Protein AF-A0A3D3XK63-F1 (afdb_monomer_lite)

Foldseek 3Di:
DDPDDDDPPDDPVNVVVVVVCCCVVCVVVVVVVVVVVVVVVVVVVVVVVVVVVVLLVVLLVVVLVVCVPPLAADDLVVSCVVSVHDSVSSVVSVVVCVVVVSDPCSNPPDDDDPPDD

Secondary structure (DSSP, 8-state):
--S---PSSPPHHHHHHHHHHHHHHHHHHHHHHHHHHHHHHHHHHHHHHHHHHHHHHHHHHHHHHHHTT--SPP-HHHHHHHTT--HHHHHHHHHHHHHHTSS-TTTS---------

Radius of gyration: 28.14 Å; chains: 1; bounding box: 54×23×78 Å

pLDDT: mean 79.97, std 12.65, range [36.78, 94.56]

Sequence (117 aa):
RAHYCLPKPVDIHVLKNTIQTAVSECGEKEVIKQFESLERSKRSDIETLLSRSTDRLSRQHQIRLRLEDSKQRPNISALAREYRVARRTIIRDLQEMIRRGELDPSVYPKWDTEIDG

Structure (mmCIF, N/CA/C/O backbone):
data_AF-A0A3D3XK63-F1
#
_entry.id   AF-A0A3D3XK63-F1
#
loop_
_atom_site.group_PDB
_atom_site.id
_atom_site.type_symbol
_atom_site.label_atom_id
_atom_site.label_alt_id
_atom_site.label_comp_id
_atom_site.label_asym_id
_atom_site.label_entity_id
_atom_site.label_seq_id
_atom_site.pdbx_PDB_ins_code
_atom_site.Cartn_x
_atom_site.Cartn_y
_atom_site.Cartn_z
_atom_site.occupancy
_atom_site.B_iso_or_equiv
_atom_site.auth_seq_id
_atom_site.auth_comp_id
_atom_site.auth_asym_id
_atom_site.auth_atom_id
_atom_site.pdbx_PDB_model_num
ATOM 1 N N . ARG A 1 1 ? 11.377 9.829 -30.810 1.00 54.53 1 ARG A N 1
ATOM 2 C CA . ARG A 1 1 ? 11.732 10.533 -32.068 1.00 54.53 1 ARG A CA 1
ATOM 3 C C . ARG A 1 1 ? 12.340 9.481 -32.991 1.00 54.53 1 ARG A C 1
ATOM 5 O O . ARG A 1 1 ? 13.080 8.661 -32.467 1.00 54.53 1 ARG A O 1
ATOM 12 N N . ALA A 1 2 ? 11.973 9.413 -34.273 1.00 60.22 2 ALA A N 1
ATOM 13 C CA . ALA A 1 2 ? 12.519 8.382 -35.164 1.00 60.22 2 ALA A CA 1
ATOM 14 C C . ALA A 1 2 ? 14.038 8.570 -35.324 1.00 60.22 2 ALA A C 1
ATOM 16 O O . ALA A 1 2 ? 14.486 9.700 -35.511 1.00 60.22 2 ALA A O 1
ATOM 17 N N . HIS A 1 3 ? 14.802 7.482 -35.194 1.00 66.19 3 HIS A N 1
ATOM 18 C CA . HIS A 1 3 ? 16.267 7.507 -35.275 1.00 66.19 3 HIS A CA 1
ATOM 19 C C . HIS A 1 3 ? 16.773 7.532 -36.728 1.00 66.19 3 HIS A C 1
ATOM 21 O O . HIS A 1 3 ? 17.804 8.139 -36.991 1.00 66.19 3 HIS A O 1
ATOM 27 N N . TYR A 1 4 ? 16.013 6.966 -37.673 1.00 72.00 4 TYR A N 1
ATOM 28 C CA . TYR A 1 4 ? 16.306 6.998 -39.110 1.00 72.00 4 TYR A CA 1
ATOM 29 C C . TYR A 1 4 ? 15.022 7.277 -39.907 1.00 72.00 4 TYR A C 1
ATOM 31 O O . TYR A 1 4 ? 13.962 6.737 -39.584 1.00 72.00 4 TYR A O 1
ATOM 39 N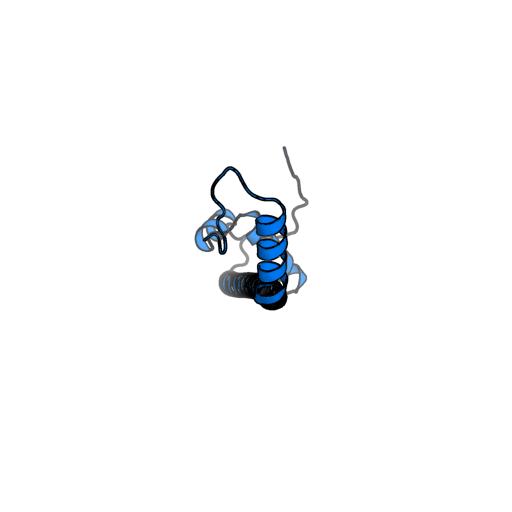 N . CYS A 1 5 ? 15.121 8.104 -40.952 1.00 79.19 5 CYS A N 1
ATOM 40 C CA . CYS A 1 5 ? 14.028 8.440 -41.870 1.00 79.19 5 CYS A CA 1
ATOM 41 C C . CYS A 1 5 ? 14.520 8.304 -43.318 1.00 79.19 5 CYS A C 1
ATOM 43 O O . CYS A 1 5 ? 15.565 8.859 -43.651 1.00 79.19 5 CYS A O 1
ATOM 45 N N . LEU A 1 6 ? 13.764 7.613 -44.179 1.00 81.12 6 LEU A N 1
ATOM 46 C CA . LEU A 1 6 ? 14.090 7.449 -45.601 1.00 81.12 6 LEU A CA 1
ATOM 47 C C . LEU A 1 6 ? 12.991 8.076 -46.482 1.00 81.12 6 LEU A C 1
ATOM 49 O O . LEU A 1 6 ? 11.816 7.737 -46.302 1.00 81.12 6 LEU A O 1
ATOM 53 N N . PRO A 1 7 ? 13.333 8.987 -47.414 1.00 76.50 7 PRO A N 1
ATOM 54 C CA . PRO A 1 7 ? 12.367 9.578 -48.336 1.00 76.50 7 PRO A CA 1
ATOM 55 C C . PRO A 1 7 ? 11.956 8.581 -49.430 1.00 76.50 7 PRO A C 1
ATOM 57 O O . PRO A 1 7 ? 12.742 7.730 -49.839 1.00 76.50 7 PRO A O 1
ATOM 60 N N . LYS A 1 8 ? 10.714 8.689 -49.919 1.00 65.69 8 LYS A N 1
ATOM 61 C CA . LYS A 1 8 ? 10.214 7.873 -51.039 1.00 65.69 8 LYS A CA 1
ATOM 62 C C . LYS A 1 8 ? 10.612 8.481 -52.399 1.00 65.69 8 LYS A C 1
ATOM 64 O O . LYS A 1 8 ? 10.624 9.708 -52.495 1.00 65.69 8 LYS A O 1
ATOM 69 N N . PRO A 1 9 ? 10.809 7.664 -53.456 1.00 79.12 9 PRO A N 1
ATOM 70 C CA . PRO A 1 9 ? 10.815 6.196 -53.458 1.00 79.12 9 PRO A CA 1
ATOM 71 C C . PRO A 1 9 ? 12.089 5.631 -52.808 1.00 79.12 9 PRO A C 1
ATOM 73 O O . PRO A 1 9 ? 13.181 6.147 -53.014 1.00 79.12 9 PRO A O 1
ATOM 76 N N . VAL A 1 10 ? 11.933 4.580 -51.998 1.00 81.06 10 VAL A N 1
ATOM 77 C CA . VAL A 1 10 ? 13.031 3.992 -51.213 1.00 81.06 10 VAL A CA 1
ATOM 78 C C . VAL A 1 10 ? 13.724 2.890 -52.008 1.00 81.06 10 VAL A C 1
ATOM 80 O O . VAL A 1 10 ? 13.071 1.956 -52.470 1.00 81.06 10 VAL A O 1
ATOM 83 N N . ASP A 1 11 ? 15.050 2.974 -52.104 1.00 86.88 11 ASP A N 1
ATOM 84 C CA . ASP A 1 11 ? 15.902 1.898 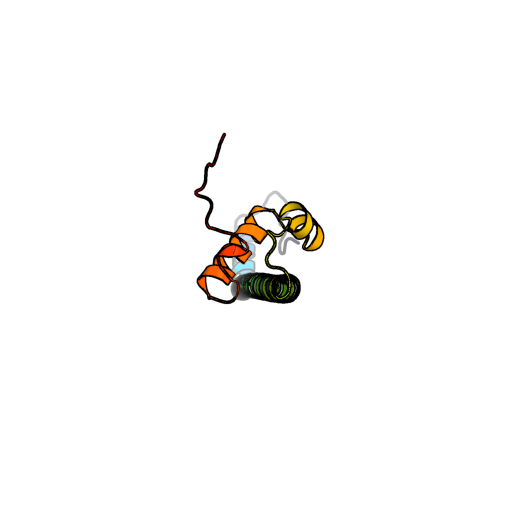-52.614 1.00 86.88 11 ASP A CA 1
ATOM 85 C C . ASP A 1 11 ? 16.036 0.776 -51.568 1.00 86.88 11 ASP A C 1
ATOM 87 O O . ASP A 1 11 ? 16.338 1.016 -50.394 1.00 86.88 11 ASP A O 1
ATOM 91 N N . ILE A 1 12 ? 15.831 -0.466 -52.009 1.00 83.50 12 ILE A N 1
ATOM 92 C CA . ILE A 1 12 ? 15.901 -1.680 -51.189 1.00 83.50 12 ILE A CA 1
ATOM 93 C C . ILE A 1 12 ? 17.296 -1.866 -50.569 1.00 83.50 12 ILE A C 1
ATOM 95 O O . ILE A 1 12 ? 17.397 -2.302 -49.421 1.00 83.50 12 ILE A O 1
ATOM 99 N N . HIS A 1 13 ? 18.371 -1.506 -51.274 1.00 87.31 13 HIS A N 1
ATOM 100 C CA . HIS A 1 13 ? 19.739 -1.623 -50.758 1.00 87.31 13 HIS A CA 1
ATOM 101 C C . HIS A 1 13 ? 19.999 -0.608 -49.643 1.00 87.31 13 HIS A C 1
ATOM 103 O O . HIS A 1 13 ? 20.570 -0.948 -48.606 1.00 87.31 13 HIS A O 1
ATOM 109 N N . VAL A 1 14 ? 19.511 0.623 -49.820 1.00 81.69 14 VAL A N 1
ATOM 110 C CA . VAL A 1 14 ? 19.619 1.699 -48.823 1.00 81.69 14 VAL A CA 1
ATOM 111 C C . VAL A 1 14 ? 18.807 1.362 -47.575 1.00 81.69 14 VAL A C 1
ATOM 113 O O . VAL A 1 14 ? 19.288 1.548 -46.455 1.00 81.69 14 VAL A O 1
ATOM 116 N N . LEU A 1 15 ? 17.609 0.801 -47.749 1.00 83.81 15 LEU A N 1
ATOM 117 C CA . LEU A 1 15 ? 16.788 0.309 -46.646 1.00 83.81 15 LEU A CA 1
ATOM 118 C C . LEU A 1 15 ? 17.495 -0.810 -45.873 1.00 83.81 15 LEU A C 1
ATOM 120 O O . LEU A 1 15 ? 17.574 -0.746 -44.648 1.00 83.81 15 LEU A O 1
ATOM 124 N N . LYS A 1 16 ? 18.044 -1.808 -46.577 1.00 84.00 16 LYS A N 1
ATOM 125 C CA . LYS A 1 16 ? 18.743 -2.941 -45.958 1.00 84.00 16 LYS A CA 1
ATOM 126 C C . LYS A 1 16 ? 19.960 -2.485 -45.153 1.00 84.00 16 LYS A C 1
ATOM 128 O O . LYS A 1 16 ? 20.103 -2.894 -44.004 1.00 84.00 16 LYS A O 1
ATOM 133 N N . ASN A 1 17 ? 20.773 -1.590 -45.713 1.00 84.19 17 ASN A N 1
ATOM 134 C CA . ASN A 1 17 ? 21.934 -1.032 -45.020 1.00 84.19 17 ASN A CA 1
ATOM 135 C C . ASN A 1 17 ? 21.517 -0.223 -43.790 1.00 84.19 17 ASN A C 1
ATOM 137 O O . ASN A 1 17 ? 22.091 -0.395 -42.723 1.00 84.19 17 ASN A O 1
ATOM 141 N N . THR A 1 18 ? 20.467 0.592 -43.906 1.00 79.75 18 THR A N 1
ATOM 142 C CA . THR A 1 18 ? 19.971 1.411 -42.791 1.00 79.75 18 THR A CA 1
ATOM 143 C C . THR A 1 18 ? 19.426 0.546 -41.653 1.00 79.75 18 THR A C 1
ATOM 145 O O . THR A 1 18 ? 19.691 0.830 -40.489 1.00 79.75 18 THR A O 1
ATOM 148 N N . ILE A 1 19 ? 18.708 -0.540 -41.966 1.00 79.19 19 ILE A N 1
ATOM 149 C CA . ILE A 1 19 ? 18.255 -1.521 -40.968 1.00 79.19 19 ILE A CA 1
ATOM 150 C C . ILE A 1 19 ? 19.458 -2.194 -40.303 1.00 79.19 19 ILE A C 1
ATOM 152 O O . ILE A 1 19 ? 19.490 -2.322 -39.082 1.00 79.19 19 ILE A O 1
ATOM 156 N N . GLN A 1 20 ? 20.458 -2.600 -41.083 1.00 80.25 20 GLN A N 1
ATOM 157 C CA . GLN A 1 20 ? 21.642 -3.280 -40.567 1.00 80.25 20 GLN A CA 1
ATOM 158 C C . GLN A 1 20 ? 22.466 -2.371 -39.641 1.00 80.25 20 GLN A C 1
ATOM 160 O O . GLN A 1 20 ? 22.866 -2.804 -38.561 1.00 80.25 20 GLN A O 1
ATOM 165 N N . THR A 1 21 ? 22.631 -1.096 -40.002 1.00 76.56 21 THR A N 1
ATOM 166 C CA . THR A 1 21 ? 23.242 -0.069 -39.148 1.00 76.56 21 THR A CA 1
ATOM 167 C C . THR A 1 21 ? 22.418 0.167 -37.885 1.00 76.56 21 THR A C 1
ATOM 169 O O . THR A 1 21 ? 22.965 0.130 -36.789 1.00 76.56 21 THR A O 1
ATOM 172 N N . ALA A 1 22 ? 21.096 0.322 -38.001 1.00 73.81 22 ALA A N 1
ATOM 173 C CA . ALA A 1 22 ? 20.231 0.547 -36.845 1.00 73.81 22 ALA A CA 1
ATOM 174 C C . ALA A 1 22 ? 20.274 -0.625 -35.849 1.00 73.81 22 ALA A C 1
ATOM 176 O O . ALA A 1 22 ? 20.346 -0.405 -34.643 1.00 73.81 22 ALA A O 1
ATOM 177 N N . VAL A 1 23 ? 20.278 -1.868 -36.334 1.00 74.00 23 VAL A N 1
ATOM 178 C CA . VAL A 1 23 ? 20.387 -3.063 -35.482 1.00 74.00 23 VAL A CA 1
ATOM 179 C C . VAL A 1 23 ? 21.775 -3.160 -34.845 1.00 74.00 23 VAL A C 1
ATOM 181 O O . VAL A 1 23 ? 21.868 -3.423 -33.649 1.00 74.00 23 VAL A O 1
ATOM 184 N N . SER A 1 24 ? 22.842 -2.896 -35.605 1.00 75.88 24 SER A N 1
ATOM 185 C CA . SER A 1 24 ? 24.221 -2.955 -35.101 1.00 75.88 24 SER A CA 1
ATOM 186 C C . SER A 1 24 ? 24.539 -1.858 -34.082 1.00 75.88 24 SER A C 1
ATOM 188 O O . SER A 1 24 ? 25.264 -2.109 -33.128 1.00 75.88 24 SER A O 1
ATOM 190 N N . GLU A 1 25 ? 24.039 -0.638 -34.281 1.00 71.38 25 GLU A N 1
ATOM 191 C CA . GLU A 1 25 ? 24.378 0.517 -33.438 1.00 71.38 25 GLU A CA 1
ATOM 192 C C . GLU A 1 25 ? 23.406 0.707 -32.265 1.00 71.38 25 GLU A C 1
ATOM 194 O O . GLU A 1 25 ? 23.782 1.268 -31.230 1.00 71.38 25 GLU A O 1
ATOM 199 N N . CYS A 1 26 ? 22.153 0.257 -32.407 1.00 64.62 26 CYS A N 1
ATOM 200 C CA . CYS A 1 26 ? 21.099 0.492 -31.416 1.00 64.62 26 CYS A CA 1
ATOM 201 C C . CYS A 1 26 ? 20.584 -0.781 -30.732 1.00 64.62 26 CYS A C 1
ATOM 203 O O . CYS A 1 26 ? 19.878 -0.653 -29.734 1.00 64.62 26 CYS A O 1
ATOM 205 N N . GLY A 1 27 ? 20.923 -1.984 -31.210 1.00 67.06 27 GLY A N 1
ATOM 206 C CA . GLY A 1 27 ? 20.371 -3.242 -30.693 1.00 67.06 27 GLY A CA 1
ATOM 207 C C . GLY A 1 27 ? 20.613 -3.447 -29.196 1.00 67.06 27 GLY A C 1
ATOM 208 O O . GLY A 1 27 ? 19.664 -3.598 -28.431 1.00 67.06 27 GLY A O 1
ATOM 209 N N . GLU A 1 28 ? 21.869 -3.372 -28.752 1.00 67.50 28 GLU A N 1
ATOM 210 C CA . GLU A 1 28 ? 22.220 -3.551 -27.333 1.00 67.50 28 GLU A CA 1
ATOM 211 C C . GLU A 1 28 ? 21.638 -2.446 -26.445 1.00 67.50 28 GLU A C 1
ATOM 213 O O . GLU A 1 28 ? 21.114 -2.715 -25.365 1.00 67.50 28 GLU A O 1
ATOM 218 N N . LYS A 1 29 ? 21.663 -1.195 -26.920 1.00 69.75 29 LYS A N 1
ATOM 219 C CA . LYS A 1 29 ? 21.108 -0.047 -26.189 1.00 69.75 29 LYS A CA 1
ATOM 220 C C . LYS A 1 29 ? 19.595 -0.150 -26.020 1.00 69.75 29 LYS A C 1
ATOM 222 O O . LYS A 1 29 ? 19.081 0.217 -24.967 1.00 69.75 29 LYS A O 1
ATOM 227 N N . GLU A 1 30 ? 18.882 -0.650 -27.026 1.00 70.81 30 GLU A N 1
ATOM 228 C CA . GLU A 1 30 ? 17.434 -0.841 -26.947 1.00 70.81 30 GLU A CA 1
ATOM 229 C C . GLU A 1 30 ? 17.079 -1.995 -26.000 1.00 70.81 30 GLU A C 1
ATOM 231 O O . GLU A 1 30 ? 16.147 -1.863 -25.211 1.00 70.81 30 GLU A O 1
ATOM 236 N N . VAL A 1 31 ? 17.866 -3.078 -25.990 1.00 71.19 31 VAL A N 1
ATOM 237 C CA . VAL A 1 31 ? 17.714 -4.177 -25.020 1.00 71.19 31 VAL A CA 1
ATOM 238 C C . VAL A 1 31 ? 17.938 -3.680 -23.589 1.00 71.19 31 VAL A C 1
ATOM 240 O O . VAL A 1 31 ? 17.088 -3.904 -22.730 1.00 71.19 31 VAL A O 1
ATOM 243 N N . ILE A 1 32 ? 19.020 -2.938 -23.328 1.00 74.50 32 ILE A N 1
ATOM 244 C CA . ILE A 1 32 ? 19.289 -2.340 -22.006 1.00 74.50 32 ILE A CA 1
ATOM 245 C C . ILE A 1 32 ? 18.140 -1.419 -21.587 1.00 74.50 32 ILE A C 1
ATOM 247 O O . ILE A 1 32 ? 17.640 -1.522 -20.472 1.00 74.50 32 ILE A O 1
ATOM 251 N N . LYS A 1 33 ? 17.651 -0.569 -22.492 1.00 75.75 33 LYS A N 1
ATOM 252 C CA . LYS A 1 33 ? 16.532 0.341 -22.221 1.00 75.75 33 LYS A CA 1
ATOM 253 C C . LYS A 1 33 ? 15.224 -0.397 -21.917 1.00 75.75 33 LYS A C 1
ATOM 255 O O . LYS A 1 33 ? 14.452 0.055 -21.070 1.00 75.75 33 LYS A O 1
ATOM 260 N N . GLN A 1 34 ? 14.968 -1.528 -22.576 1.00 69.88 34 GLN A N 1
ATOM 261 C CA . GLN A 1 34 ? 13.838 -2.401 -22.250 1.00 69.88 34 GLN A CA 1
ATOM 262 C C . GLN A 1 34 ? 13.997 -3.012 -20.853 1.00 69.88 34 GLN A C 1
ATOM 264 O O . GLN A 1 34 ? 13.046 -2.971 -20.072 1.00 69.88 34 GLN A O 1
ATOM 269 N N . PHE A 1 35 ? 15.191 -3.500 -20.501 1.00 73.56 35 PHE A N 1
ATOM 270 C CA . PHE A 1 35 ? 15.479 -4.000 -19.153 1.00 73.56 35 PHE A CA 1
ATOM 271 C C . PHE A 1 35 ? 15.321 -2.910 -18.086 1.00 73.56 35 PHE A C 1
ATOM 273 O O . PHE A 1 35 ? 14.599 -3.124 -17.118 1.00 73.56 35 PHE A O 1
ATOM 280 N N . GLU A 1 36 ? 15.878 -1.716 -18.290 1.00 80.06 36 GLU A N 1
ATOM 281 C CA . GLU A 1 36 ? 15.699 -0.578 -17.379 1.00 80.06 36 GLU A CA 1
ATOM 282 C C . GLU A 1 36 ? 14.221 -0.194 -17.219 1.00 80.06 36 GLU A C 1
ATOM 284 O O . GLU A 1 36 ? 13.768 0.130 -16.120 1.00 80.06 36 GLU A O 1
ATOM 289 N N . SER A 1 37 ? 13.442 -0.229 -18.306 1.00 73.06 37 SER A N 1
ATOM 290 C CA . SER A 1 37 ? 12.001 0.033 -18.257 1.00 73.06 37 SER A CA 1
ATOM 291 C C . SER A 1 37 ? 11.263 -1.020 -17.426 1.00 73.06 37 SER A C 1
ATOM 293 O O . SER A 1 37 ? 10.386 -0.671 -16.633 1.00 73.06 37 SER A O 1
ATOM 295 N N . LEU A 1 38 ? 11.621 -2.299 -17.578 1.00 74.31 38 LEU A N 1
ATOM 296 C CA . LEU A 1 38 ? 11.055 -3.397 -16.792 1.00 74.31 38 LEU A CA 1
ATOM 297 C C . LEU A 1 38 ? 11.436 -3.286 -15.311 1.00 74.31 38 LEU A C 1
ATOM 299 O O . LEU A 1 38 ? 10.578 -3.447 -14.442 1.00 74.31 38 LEU A O 1
ATOM 303 N N . GLU A 1 39 ? 12.692 -2.957 -15.009 1.00 76.56 39 GLU A N 1
ATOM 304 C CA . GLU A 1 39 ? 13.159 -2.739 -13.639 1.00 76.56 39 GLU A CA 1
ATOM 305 C C . GLU A 1 39 ? 12.441 -1.566 -12.970 1.00 76.56 39 GLU A C 1
ATOM 307 O O . GLU A 1 39 ? 11.979 -1.698 -11.833 1.00 76.56 39 GLU A O 1
ATOM 312 N N . ARG A 1 40 ? 12.279 -0.440 -13.677 1.00 78.69 40 ARG A N 1
ATOM 313 C CA . ARG A 1 40 ? 11.519 0.716 -13.177 1.00 78.69 40 ARG A CA 1
ATOM 314 C C . ARG A 1 40 ? 10.065 0.355 -12.889 1.00 78.69 40 ARG A C 1
ATOM 316 O O . ARG A 1 40 ? 9.579 0.705 -11.819 1.00 78.69 40 ARG A O 1
ATOM 323 N N . SER A 1 41 ? 9.404 -0.381 -13.788 1.00 76.50 41 SER A N 1
ATOM 324 C CA . SER A 1 41 ? 8.024 -0.848 -13.583 1.00 76.50 41 SER A CA 1
ATOM 325 C C . SER A 1 41 ? 7.908 -1.750 -12.352 1.00 76.50 41 SER A C 1
ATOM 327 O O . SER A 1 41 ? 7.060 -1.532 -11.488 1.00 76.50 41 SER A O 1
ATOM 329 N N . LYS A 1 42 ? 8.803 -2.735 -12.221 1.00 76.25 42 LYS A N 1
ATOM 330 C CA . LYS A 1 42 ? 8.821 -3.643 -11.068 1.00 76.25 42 LYS A CA 1
ATOM 331 C C . LYS A 1 42 ? 9.050 -2.884 -9.762 1.00 76.25 42 LYS A C 1
ATOM 333 O O . LYS A 1 42 ? 8.400 -3.169 -8.757 1.00 76.25 42 LYS A O 1
ATOM 338 N N . ARG A 1 43 ? 9.963 -1.909 -9.765 1.00 76.62 43 ARG A N 1
ATOM 339 C CA . ARG A 1 43 ? 10.231 -1.060 -8.602 1.00 76.62 43 ARG A CA 1
ATOM 340 C C . ARG A 1 43 ? 9.007 -0.230 -8.217 1.00 76.62 43 ARG A C 1
ATOM 342 O O . ARG A 1 43 ? 8.656 -0.224 -7.040 1.00 76.62 43 ARG A O 1
ATOM 349 N N . SER A 1 44 ? 8.329 0.401 -9.178 1.00 73.44 44 SER A N 1
ATOM 350 C CA . SER A 1 44 ? 7.113 1.174 -8.894 1.00 73.44 44 SER A CA 1
ATOM 351 C C . SER A 1 44 ? 5.979 0.311 -8.340 1.00 73.44 44 SER A C 1
ATOM 353 O O . SER A 1 44 ? 5.250 0.754 -7.451 1.00 73.44 44 SER A O 1
ATOM 355 N N . ASP A 1 45 ? 5.852 -0.936 -8.798 1.00 79.31 45 ASP A N 1
ATOM 356 C CA . ASP A 1 45 ? 4.853 -1.870 -8.270 1.00 79.31 45 ASP A CA 1
ATOM 357 C C . ASP A 1 45 ? 5.142 -2.229 -6.810 1.00 79.31 45 ASP A C 1
ATOM 359 O O . ASP A 1 45 ? 4.241 -2.198 -5.969 1.00 79.31 45 ASP A O 1
ATOM 363 N N . ILE A 1 46 ? 6.407 -2.515 -6.485 1.00 79.81 46 ILE A N 1
ATOM 364 C CA . ILE A 1 46 ? 6.839 -2.801 -5.110 1.00 79.81 46 ILE A CA 1
ATOM 365 C C . ILE A 1 46 ? 6.603 -1.585 -4.211 1.00 79.81 46 ILE A C 1
ATOM 367 O O . ILE A 1 46 ? 6.012 -1.729 -3.143 1.00 79.81 46 ILE A O 1
ATOM 371 N N . GLU A 1 47 ? 7.014 -0.390 -4.641 1.00 83.62 47 GLU A N 1
ATOM 372 C CA . GLU A 1 47 ? 6.797 0.853 -3.891 1.00 83.62 47 GLU A CA 1
ATOM 373 C C . GLU A 1 47 ? 5.299 1.099 -3.646 1.00 83.62 47 GLU A C 1
ATOM 375 O O . GLU A 1 47 ? 4.896 1.423 -2.528 1.00 83.62 47 GLU A O 1
ATOM 380 N N . THR A 1 48 ? 4.451 0.837 -4.644 1.00 79.81 48 THR A N 1
ATOM 381 C CA . THR A 1 48 ? 2.991 0.943 -4.514 1.00 79.81 48 THR A CA 1
ATOM 382 C C . THR A 1 48 ? 2.426 -0.073 -3.519 1.00 79.81 48 THR A C 1
ATOM 384 O O . THR A 1 48 ? 1.559 0.264 -2.709 1.00 79.81 48 THR A O 1
ATOM 387 N N . LEU A 1 49 ? 2.892 -1.325 -3.554 1.00 80.38 49 LEU A N 1
ATOM 388 C CA . LEU A 1 49 ? 2.464 -2.367 -2.616 1.00 80.38 49 LEU A CA 1
ATOM 389 C C . LEU A 1 49 ? 2.875 -2.037 -1.181 1.00 80.38 49 LEU A C 1
ATOM 391 O O . LEU A 1 49 ? 2.048 -2.143 -0.272 1.00 80.38 49 LEU A O 1
ATOM 395 N N . LEU A 1 50 ? 4.121 -1.599 -0.987 1.00 82.75 50 LEU A N 1
ATOM 396 C CA . LEU A 1 50 ? 4.633 -1.186 0.315 1.00 82.75 50 LEU A CA 1
ATOM 397 C C . LEU A 1 50 ? 3.845 0.012 0.847 1.00 82.75 50 LEU A C 1
ATOM 399 O O . LEU A 1 50 ? 3.340 -0.063 1.963 1.00 82.75 50 LEU A O 1
ATOM 403 N N . SER A 1 51 ? 3.631 1.051 0.035 1.00 83.12 51 SER A N 1
ATOM 404 C CA . SER A 1 51 ? 2.812 2.212 0.409 1.00 83.12 51 SER A CA 1
ATOM 405 C C . SER A 1 51 ? 1.401 1.797 0.835 1.00 83.12 51 SER A C 1
ATOM 407 O O . SER A 1 51 ? 0.978 2.131 1.939 1.00 83.12 51 SER A O 1
ATOM 409 N N . ARG A 1 52 ? 0.707 0.966 0.046 1.00 84.38 52 ARG A N 1
ATOM 410 C CA . ARG A 1 52 ? -0.630 0.455 0.406 1.00 84.38 52 ARG A CA 1
ATOM 411 C C . ARG A 1 52 ? -0.628 -0.349 1.707 1.00 84.38 52 ARG A C 1
ATOM 413 O O . ARG A 1 52 ? -1.603 -0.293 2.459 1.00 84.38 52 ARG A O 1
ATOM 420 N N . SER A 1 53 ? 0.423 -1.132 1.950 1.00 82.38 53 SER A N 1
ATOM 421 C CA . SER A 1 53 ? 0.557 -1.927 3.174 1.00 82.38 53 SER A CA 1
ATOM 422 C C . SER A 1 53 ? 0.759 -1.039 4.403 1.00 82.38 53 SER A C 1
ATOM 424 O O . SER A 1 53 ? 0.060 -1.223 5.401 1.00 82.38 53 SER A O 1
ATOM 426 N N . THR A 1 54 ? 1.614 -0.019 4.291 1.00 87.44 54 THR A N 1
ATOM 427 C CA . THR A 1 54 ? 1.862 0.977 5.335 1.00 87.44 54 THR A CA 1
ATOM 428 C C . THR A 1 54 ? 0.596 1.772 5.630 1.00 87.44 54 THR A C 1
ATOM 430 O O . THR A 1 54 ? 0.166 1.815 6.779 1.00 87.44 54 THR A O 1
ATOM 433 N N . ASP A 1 55 ? -0.080 2.292 4.602 1.00 90.56 55 ASP A N 1
ATOM 434 C CA . ASP A 1 55 ? -1.324 3.057 4.752 1.00 90.56 55 ASP A CA 1
ATOM 435 C C . ASP A 1 55 ? -2.416 2.245 5.457 1.00 90.56 55 ASP A C 1
ATOM 437 O O . ASP A 1 55 ? -3.180 2.765 6.276 1.00 90.56 55 ASP A O 1
ATOM 441 N N . ARG A 1 56 ? -2.512 0.947 5.142 1.00 92.81 56 ARG A N 1
ATOM 442 C CA . ARG A 1 56 ? -3.458 0.042 5.798 1.00 92.81 56 ARG A CA 1
ATOM 443 C C . ARG A 1 56 ? -3.116 -0.162 7.269 1.00 92.81 56 ARG A C 1
ATOM 445 O O . ARG A 1 56 ? -4.017 -0.043 8.095 1.00 92.81 56 ARG A O 1
ATOM 452 N N . LEU A 1 57 ? -1.858 -0.453 7.591 1.00 92.06 57 LEU A N 1
ATOM 453 C CA . LEU A 1 57 ? -1.421 -0.664 8.972 1.00 92.06 57 LEU A CA 1
ATOM 454 C C . LEU A 1 57 ? -1.588 0.603 9.817 1.00 92.06 57 LEU A C 1
ATOM 456 O O . LEU A 1 57 ? -2.138 0.532 10.913 1.00 92.06 57 LEU A O 1
ATOM 460 N N . SER A 1 58 ? -1.201 1.768 9.293 1.00 92.00 58 SER A N 1
ATOM 461 C CA . SER A 1 58 ? -1.391 3.053 9.973 1.00 92.00 58 SER A CA 1
ATOM 462 C C . SER A 1 58 ? -2.867 3.337 10.246 1.00 92.00 58 SER A C 1
ATOM 464 O O . SER A 1 58 ? -3.223 3.709 11.364 1.00 92.00 58 SER A O 1
ATOM 466 N N . ARG A 1 59 ? -3.745 3.096 9.264 1.00 94.56 59 ARG A N 1
ATOM 467 C CA . ARG A 1 59 ? -5.194 3.244 9.448 1.00 94.56 59 ARG A CA 1
ATOM 468 C C . ARG A 1 59 ? -5.739 2.282 10.504 1.00 94.56 59 ARG A C 1
ATOM 470 O O . ARG A 1 59 ? -6.497 2.714 11.364 1.00 94.56 59 ARG A O 1
ATOM 477 N N . GLN A 1 60 ? -5.357 1.004 10.460 1.00 92.56 60 GLN A N 1
ATOM 478 C CA . GLN A 1 60 ? -5.757 0.009 11.464 1.00 92.56 60 GLN A CA 1
ATOM 479 C C . GLN A 1 60 ? -5.337 0.446 12.869 1.00 92.56 60 GLN A C 1
ATOM 481 O O . GLN A 1 60 ? -6.167 0.488 13.772 1.00 92.56 60 GLN A O 1
ATOM 486 N N . HIS A 1 61 ? -4.086 0.878 13.029 1.00 93.00 61 HIS A N 1
ATOM 487 C CA . HIS A 1 61 ? -3.569 1.366 14.301 1.00 93.00 61 HIS A CA 1
ATOM 488 C C . HIS A 1 61 ? -4.364 2.566 14.840 1.00 93.00 61 HIS A C 1
ATOM 490 O O . HIS A 1 61 ? -4.755 2.571 16.005 1.00 93.00 61 HIS A O 1
ATOM 496 N N . GLN A 1 62 ? -4.656 3.558 13.994 1.00 92.94 62 GLN A N 1
ATOM 497 C CA . GLN A 1 62 ? -5.439 4.735 14.386 1.00 92.94 62 GLN A CA 1
ATOM 498 C C . GLN A 1 62 ? -6.891 4.385 14.739 1.00 92.94 62 GLN A C 1
ATOM 500 O O . GLN A 1 62 ? -7.423 4.900 15.722 1.00 92.94 62 GLN A O 1
ATOM 505 N N . ILE A 1 63 ? -7.524 3.488 13.975 1.00 91.44 63 ILE A N 1
ATOM 506 C CA . ILE A 1 63 ? -8.868 2.989 14.287 1.00 91.44 63 ILE A CA 1
ATOM 507 C C . ILE A 1 63 ? -8.853 2.256 15.630 1.00 91.44 63 ILE A C 1
ATOM 509 O O . ILE A 1 63 ? -9.725 2.509 16.455 1.00 91.44 63 ILE A O 1
ATOM 513 N N . ARG A 1 64 ? -7.859 1.392 15.874 1.00 90.06 64 ARG A N 1
ATOM 514 C CA . ARG A 1 64 ? -7.721 0.654 17.134 1.00 90.06 64 ARG A CA 1
ATOM 515 C C . ARG A 1 64 ? -7.631 1.602 18.326 1.00 90.06 64 ARG A C 1
ATOM 517 O O . ARG A 1 64 ? -8.437 1.468 19.234 1.00 90.06 64 ARG A O 1
ATOM 524 N N . LEU A 1 65 ? -6.730 2.588 18.282 1.00 89.06 65 LEU A N 1
ATOM 525 C CA . LEU A 1 65 ? -6.577 3.588 19.350 1.00 89.06 65 LEU A CA 1
ATOM 526 C C . LEU A 1 65 ? -7.887 4.323 19.653 1.00 89.06 65 LEU A C 1
ATOM 528 O O . LEU A 1 65 ? -8.212 4.583 20.802 1.00 89.06 65 LEU A O 1
ATOM 532 N N . ARG A 1 66 ? -8.669 4.645 18.620 1.00 87.19 66 ARG A N 1
ATOM 533 C CA . ARG A 1 66 ? -9.945 5.346 18.792 1.00 87.19 66 ARG A CA 1
ATOM 534 C C . ARG A 1 66 ? -11.055 4.461 19.361 1.00 87.19 66 ARG A C 1
ATOM 536 O O . ARG A 1 66 ? -11.993 4.976 19.965 1.00 87.19 66 ARG A O 1
ATOM 543 N N . LEU A 1 67 ? -10.991 3.157 19.110 1.00 84.25 67 LEU A N 1
ATOM 544 C CA . LEU A 1 67 ? -11.978 2.183 19.578 1.00 84.25 67 LEU A CA 1
ATOM 545 C C . LEU A 1 67 ? -11.58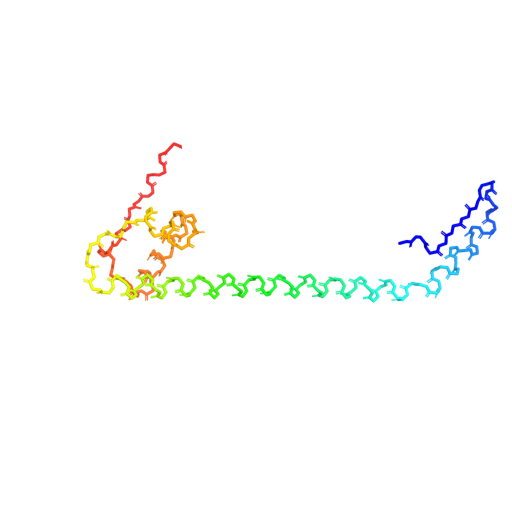2 1.519 20.900 1.00 84.25 67 LEU A C 1
ATOM 547 O O . LEU A 1 67 ? -12.413 0.835 21.483 1.00 84.25 67 LEU A O 1
ATOM 551 N N . GLU A 1 68 ? -10.363 1.751 21.391 1.00 75.50 68 GLU A N 1
ATOM 552 C CA . GLU A 1 68 ? -9.838 1.188 22.641 1.00 75.50 68 GLU A CA 1
ATOM 553 C C . GLU A 1 68 ? -10.731 1.526 23.849 1.00 75.50 68 GLU A C 1
ATOM 555 O O . GLU A 1 68 ? -11.031 0.651 24.658 1.00 75.50 68 GLU A O 1
ATOM 560 N N . ASP A 1 69 ? -11.272 2.748 23.891 1.00 71.19 69 ASP A N 1
ATOM 561 C CA . ASP A 1 69 ? -12.144 3.218 24.977 1.00 71.19 69 ASP A CA 1
ATOM 562 C C . ASP A 1 69 ? -13.648 3.027 24.705 1.00 71.19 69 ASP A C 1
ATOM 564 O O . ASP A 1 69 ? -14.487 3.260 25.579 1.00 71.19 69 ASP A O 1
ATOM 568 N N . SER A 1 70 ? -14.029 2.615 23.492 1.00 67.75 70 SER A N 1
ATOM 569 C CA . SER A 1 70 ? -15.430 2.547 23.070 1.00 67.75 70 SER A CA 1
ATOM 570 C C . SER A 1 70 ? -15.863 1.116 22.781 1.00 67.75 70 SER A C 1
ATOM 572 O O . SER A 1 70 ? -15.48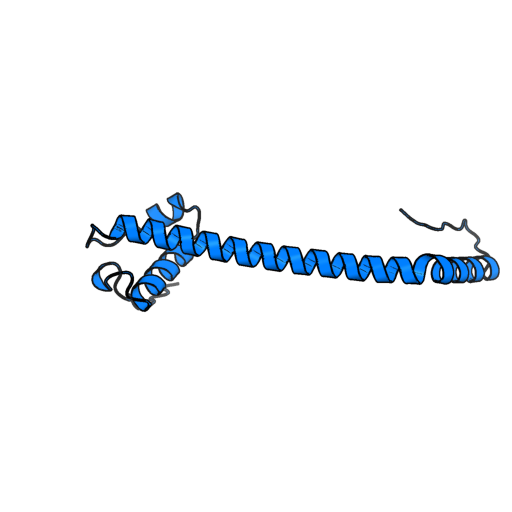7 0.514 21.780 1.00 67.75 70 SER A O 1
ATOM 574 N N . LYS A 1 71 ? -16.773 0.598 23.610 1.00 67.81 71 LYS A N 1
ATOM 575 C CA . LYS A 1 71 ? -17.463 -0.682 23.365 1.00 67.81 71 LYS A CA 1
ATOM 576 C C . LYS A 1 71 ? -18.630 -0.559 22.379 1.00 67.81 71 LYS A C 1
ATOM 578 O O . LYS A 1 71 ? -19.376 -1.514 22.179 1.00 67.81 71 LYS A O 1
ATOM 583 N N . GLN A 1 72 ? -18.844 0.625 21.805 1.00 72.62 72 GLN A N 1
ATOM 584 C CA . GLN A 1 72 ? -19.937 0.862 20.871 1.00 72.62 72 GLN A CA 1
ATOM 585 C C . GLN A 1 72 ? -19.516 0.578 19.435 1.00 72.62 72 GLN A C 1
ATOM 587 O O . GLN A 1 72 ? -18.383 0.826 19.021 1.00 72.62 72 GLN A O 1
ATOM 592 N N . ARG A 1 73 ? -20.488 0.111 18.648 1.00 80.19 73 ARG A N 1
ATOM 593 C CA . ARG A 1 73 ? -20.297 -0.171 17.230 1.00 80.19 73 ARG A CA 1
ATOM 594 C C . ARG A 1 73 ? -19.805 1.084 16.491 1.00 80.19 73 ARG A C 1
ATOM 596 O O . ARG A 1 73 ? -20.497 2.106 16.510 1.00 80.19 73 ARG A O 1
ATOM 603 N N . PRO A 1 74 ? -18.671 1.014 15.772 1.00 84.94 74 PRO A N 1
ATOM 604 C CA . PRO A 1 74 ? -18.163 2.150 15.025 1.00 84.94 74 PRO A CA 1
ATOM 605 C C . PRO A 1 74 ? -19.075 2.507 13.849 1.00 84.94 74 PRO A C 1
ATOM 607 O O . PRO A 1 74 ? -19.583 1.641 13.127 1.00 84.94 74 PRO A O 1
ATOM 610 N N . ASN A 1 75 ? -19.225 3.807 13.592 1.00 90.94 75 ASN A N 1
ATOM 611 C CA . ASN A 1 75 ? -19.911 4.290 12.399 1.00 90.94 75 ASN A CA 1
ATOM 612 C C . ASN A 1 75 ? -19.013 4.115 11.160 1.00 90.94 75 ASN A C 1
ATOM 614 O O . ASN A 1 75 ? -18.178 4.964 10.844 1.00 90.94 75 ASN A O 1
ATOM 618 N N . ILE A 1 76 ? -19.218 3.014 10.435 1.00 91.81 76 ILE A N 1
ATOM 619 C CA . ILE A 1 76 ? -18.434 2.638 9.246 1.00 91.81 76 ILE A CA 1
ATOM 620 C C . ILE A 1 76 ? -18.433 3.735 8.175 1.00 91.81 76 ILE A C 1
ATOM 622 O O . ILE A 1 76 ? -17.403 3.992 7.554 1.00 91.81 76 ILE A O 1
ATOM 626 N N . SER A 1 77 ? -19.571 4.396 7.953 1.00 92.50 77 SER A N 1
ATOM 627 C CA . SER A 1 77 ? -19.688 5.458 6.949 1.00 92.50 77 SER A CA 1
ATOM 628 C C . SER A 1 77 ? -18.882 6.699 7.328 1.00 92.50 77 SER A C 1
ATOM 630 O O . SER A 1 77 ? -18.326 7.349 6.445 1.00 92.50 77 SER A O 1
ATOM 632 N N . ALA A 1 78 ? -18.799 7.024 8.621 1.00 92.12 78 ALA A N 1
ATOM 633 C CA . ALA A 1 78 ? -17.966 8.120 9.106 1.00 92.12 78 ALA A CA 1
ATOM 634 C C . ALA A 1 78 ? -16.472 7.793 8.951 1.00 92.12 78 ALA A C 1
ATOM 636 O O . ALA A 1 78 ? -15.746 8.578 8.343 1.00 92.12 78 ALA A O 1
ATOM 637 N N . LEU A 1 79 ? -16.045 6.600 9.384 1.00 92.88 79 LEU A N 1
ATOM 638 C CA . LEU A 1 79 ? -14.655 6.143 9.243 1.00 92.88 79 LEU A CA 1
ATOM 639 C C . LEU A 1 79 ? -14.213 6.094 7.772 1.00 92.88 79 LEU A C 1
ATOM 641 O O . LEU A 1 79 ? -13.122 6.537 7.430 1.00 92.88 79 LEU A O 1
ATOM 645 N N . ALA A 1 80 ? -15.071 5.605 6.875 1.00 94.12 80 ALA A N 1
ATOM 646 C CA . ALA A 1 80 ? -14.779 5.552 5.444 1.00 94.12 80 ALA A CA 1
ATOM 647 C C . ALA A 1 80 ? -14.491 6.945 4.854 1.00 94.12 80 ALA A C 1
ATOM 649 O O . ALA A 1 80 ? -13.547 7.105 4.081 1.00 94.12 80 ALA A O 1
ATOM 650 N N . ARG A 1 81 ? -15.269 7.965 5.251 1.00 93.44 81 ARG A N 1
ATOM 651 C CA . ARG A 1 81 ? -15.052 9.354 4.816 1.00 93.44 81 ARG A CA 1
ATOM 652 C C . ARG A 1 81 ? -13.769 9.942 5.388 1.00 93.44 81 ARG A C 1
ATOM 654 O O . ARG A 1 81 ? -13.020 10.574 4.651 1.00 93.44 81 ARG A O 1
ATOM 661 N N . GLU A 1 82 ? -13.515 9.714 6.671 1.00 92.75 82 GLU A N 1
ATOM 662 C CA . GLU A 1 82 ? -12.337 10.230 7.372 1.00 92.75 82 GLU A CA 1
ATOM 663 C C . GLU A 1 82 ? -11.035 9.708 6.764 1.00 92.75 82 GLU A C 1
ATOM 665 O O . GLU A 1 82 ? -10.159 10.489 6.398 1.00 92.75 82 GLU A O 1
ATOM 670 N N . TYR A 1 83 ? -10.952 8.396 6.550 1.00 92.62 83 TYR A N 1
ATOM 671 C CA . TYR A 1 83 ? -9.777 7.763 5.956 1.00 92.62 83 TYR A CA 1
ATOM 672 C C . TYR A 1 83 ? -9.784 7.770 4.423 1.00 92.62 83 TYR A C 1
ATOM 674 O O . TYR A 1 83 ? -8.876 7.210 3.814 1.00 92.62 83 TYR A O 1
ATOM 682 N N . ARG A 1 84 ? -10.796 8.384 3.790 1.00 93.69 84 ARG A N 1
ATOM 683 C CA . ARG A 1 84 ? -10.960 8.475 2.327 1.00 93.69 84 ARG A CA 1
ATOM 684 C C . ARG A 1 84 ? -10.884 7.114 1.620 1.00 93.69 84 ARG A C 1
ATOM 686 O O . ARG A 1 84 ? -10.306 6.986 0.544 1.00 93.69 84 ARG A O 1
ATOM 693 N N . VAL A 1 85 ? -11.483 6.087 2.220 1.00 94.19 85 VAL A N 1
ATOM 694 C CA . VAL A 1 85 ? -11.535 4.720 1.677 1.00 94.19 85 VAL A CA 1
ATOM 695 C C . VAL A 1 85 ? -12.975 4.243 1.514 1.00 94.19 85 VAL A C 1
ATOM 697 O O . VAL A 1 85 ? -13.909 4.776 2.107 1.00 94.19 85 VAL A O 1
ATOM 700 N N . ALA A 1 86 ? -13.176 3.185 0.730 1.00 93.88 86 ALA A N 1
ATOM 701 C CA . ALA A 1 86 ? -14.480 2.541 0.623 1.00 93.88 86 ALA A CA 1
ATOM 702 C C . ALA A 1 86 ? -14.911 1.894 1.955 1.00 93.88 86 ALA A C 1
ATOM 704 O O . ALA A 1 86 ? -14.087 1.365 2.703 1.00 93.88 86 ALA A O 1
ATOM 705 N N . ARG A 1 87 ? -16.228 1.824 2.205 1.00 93.25 87 ARG A N 1
ATOM 706 C CA . ARG A 1 87 ? -16.806 1.153 3.392 1.00 93.25 87 ARG A CA 1
ATOM 707 C C . ARG A 1 87 ? -16.297 -0.284 3.562 1.00 93.25 87 ARG A C 1
ATOM 709 O O . ARG A 1 87 ? -15.932 -0.682 4.663 1.00 93.25 87 ARG A O 1
ATOM 716 N N . ARG A 1 88 ? -16.202 -1.040 2.459 1.00 93.81 88 ARG A N 1
ATOM 717 C CA . ARG A 1 88 ? -15.682 -2.420 2.437 1.00 93.81 88 ARG A CA 1
ATOM 718 C C . ARG A 1 88 ? -14.243 -2.523 2.961 1.00 93.81 88 ARG A C 1
ATOM 720 O O . ARG A 1 88 ? -13.901 -3.540 3.556 1.00 93.81 88 ARG A O 1
ATOM 727 N N . THR A 1 89 ? -13.419 -1.491 2.773 1.00 93.31 89 THR A N 1
ATOM 728 C CA . THR A 1 89 ? -12.047 -1.451 3.301 1.00 93.31 89 THR A CA 1
ATOM 729 C C . THR A 1 89 ? -12.052 -1.357 4.823 1.00 93.31 89 THR A C 1
ATOM 731 O O . THR A 1 89 ? -11.390 -2.161 5.468 1.00 93.31 89 THR A O 1
ATOM 734 N N . ILE A 1 90 ? -12.860 -0.456 5.396 1.00 94.25 90 ILE A N 1
ATOM 735 C CA . ILE A 1 90 ? -13.011 -0.330 6.856 1.00 94.25 90 ILE A CA 1
ATOM 736 C C . ILE A 1 90 ? -13.546 -1.628 7.467 1.00 94.25 90 ILE A C 1
ATOM 738 O O . ILE A 1 90 ? -13.001 -2.107 8.454 1.00 94.25 90 ILE A O 1
ATOM 742 N N . ILE A 1 91 ? -14.573 -2.234 6.860 1.00 91.94 91 ILE A N 1
ATOM 743 C CA . ILE A 1 91 ? -15.140 -3.511 7.329 1.00 91.94 91 ILE A CA 1
ATOM 744 C C . ILE A 1 91 ? -14.066 -4.602 7.356 1.00 91.94 91 ILE A C 1
ATOM 746 O O . ILE A 1 91 ? -13.922 -5.305 8.354 1.00 91.94 91 ILE A O 1
ATOM 750 N N . ARG A 1 92 ? -13.285 -4.722 6.276 1.00 92.00 92 ARG A N 1
ATOM 751 C CA . ARG A 1 92 ? -12.188 -5.690 6.193 1.00 92.00 92 ARG A CA 1
ATOM 752 C C . ARG A 1 92 ? -11.130 -5.439 7.266 1.00 92.00 92 ARG A C 1
ATOM 754 O O . ARG A 1 92 ? -10.663 -6.401 7.867 1.00 92.00 92 ARG A O 1
ATOM 761 N N . ASP A 1 93 ? -10.754 -4.183 7.489 1.00 92.88 93 ASP A N 1
ATOM 762 C CA . ASP A 1 93 ? -9.764 -3.808 8.500 1.00 92.88 93 ASP A CA 1
ATOM 763 C C . ASP A 1 93 ? -10.254 -4.157 9.915 1.00 92.88 93 ASP A C 1
ATOM 765 O O . ASP A 1 93 ? -9.513 -4.774 10.673 1.00 92.88 93 ASP A O 1
ATOM 769 N N . LEU A 1 94 ? -11.518 -3.867 10.247 1.00 91.06 94 LEU A N 1
ATOM 770 C CA . LEU A 1 94 ? -12.124 -4.245 11.531 1.00 91.06 94 LEU A CA 1
ATOM 771 C C . LEU A 1 94 ? -12.158 -5.765 11.730 1.00 91.06 94 LEU A C 1
ATOM 773 O O . LEU A 1 94 ? -11.730 -6.263 12.766 1.00 91.06 94 LEU A O 1
ATOM 777 N N . GLN A 1 95 ? -12.622 -6.514 10.728 1.00 90.50 95 GLN A N 1
ATOM 778 C CA . GLN A 1 95 ? -12.664 -7.979 10.790 1.00 90.50 95 GLN A CA 1
ATOM 779 C C . GLN A 1 95 ? -11.271 -8.598 10.933 1.00 90.50 95 GLN A C 1
ATOM 781 O O . GLN A 1 95 ? -11.113 -9.623 11.595 1.00 90.50 95 GLN A O 1
ATOM 786 N N . GLU A 1 96 ? -10.263 -8.012 10.290 1.00 91.25 96 GLU A N 1
ATOM 787 C CA . GLU A 1 96 ? -8.885 -8.470 10.406 1.00 91.25 96 GLU A CA 1
ATOM 788 C C . GLU A 1 96 ? -8.299 -8.174 11.788 1.00 91.25 96 GLU A C 1
ATOM 790 O O . GLU A 1 96 ? -7.706 -9.074 12.376 1.00 91.25 96 GLU A O 1
ATOM 795 N N . MET A 1 97 ? -8.512 -6.971 12.329 1.00 90.50 97 MET A N 1
ATOM 796 C CA . MET A 1 97 ? -8.086 -6.626 13.690 1.00 90.50 97 MET A CA 1
ATOM 797 C C . MET A 1 97 ? -8.750 -7.534 14.734 1.00 90.50 97 MET A C 1
ATOM 799 O O . MET A 1 97 ? -8.065 -8.054 15.610 1.00 90.50 97 MET A O 1
ATOM 803 N N . ILE A 1 98 ? -10.047 -7.832 14.589 1.00 89.25 98 ILE A N 1
ATOM 804 C CA . ILE A 1 98 ? -10.748 -8.807 15.444 1.00 89.25 98 ILE A CA 1
ATOM 805 C C . ILE A 1 98 ? -10.131 -10.203 15.304 1.00 89.25 98 ILE A C 1
ATOM 807 O O . ILE A 1 98 ? -9.881 -10.878 16.298 1.00 89.25 98 ILE A O 1
ATOM 811 N N . ARG A 1 99 ? -9.833 -10.647 14.074 1.00 88.50 99 ARG A N 1
ATOM 812 C CA . ARG A 1 99 ? -9.196 -11.953 13.832 1.00 88.50 99 ARG A CA 1
ATOM 813 C C . ARG A 1 99 ? -7.81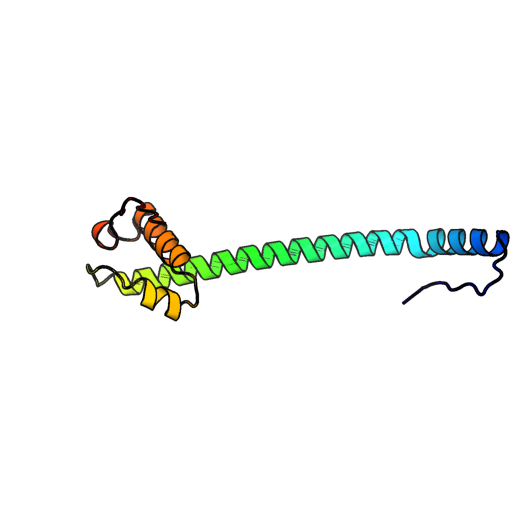2 -12.056 14.481 1.00 88.50 99 ARG A C 1
ATOM 815 O O . ARG A 1 99 ? -7.446 -13.140 14.919 1.00 88.50 99 ARG A O 1
ATOM 822 N N . ARG A 1 100 ? -7.050 -10.959 14.520 1.00 89.56 100 ARG A N 1
ATOM 823 C CA . ARG A 1 100 ? -5.731 -10.884 15.170 1.00 89.56 100 ARG A CA 1
ATOM 824 C C . ARG A 1 100 ? -5.811 -10.733 16.695 1.00 89.56 100 ARG A C 1
ATOM 826 O O . ARG A 1 100 ? -4.780 -10.820 17.348 1.00 89.56 100 ARG A O 1
ATOM 833 N N . GLY A 1 101 ? -7.005 -10.518 17.254 1.00 86.31 101 GLY A N 1
ATOM 834 C CA . GLY A 1 101 ? -7.198 -10.248 18.681 1.00 86.31 101 GLY A CA 1
ATOM 835 C C . GLY A 1 101 ? -6.854 -8.814 19.099 1.00 86.31 101 GLY A C 1
ATOM 836 O O . GLY A 1 101 ? -6.728 -8.546 20.286 1.00 86.31 101 GLY A O 1
ATOM 837 N N . GLU A 1 102 ? -6.701 -7.889 18.145 1.00 87.44 102 GLU A N 1
ATOM 838 C CA . GLU A 1 102 ? -6.410 -6.470 18.409 1.00 87.44 102 GLU A CA 1
ATOM 839 C C . GLU A 1 102 ? -7.667 -5.665 18.788 1.00 87.44 102 GLU A C 1
ATOM 841 O O . GLU A 1 102 ? -7.558 -4.579 19.354 1.00 87.44 102 GLU A O 1
ATOM 846 N N . LEU A 1 103 ? -8.855 -6.179 18.453 1.00 86.56 103 LEU A N 1
ATOM 847 C CA . LEU A 1 103 ? -10.156 -5.607 18.801 1.00 86.56 103 LEU A CA 1
ATOM 848 C C . LEU A 1 103 ? -11.084 -6.691 19.348 1.00 86.56 103 LEU A C 1
ATOM 850 O O . LEU A 1 103 ? -11.088 -7.821 18.855 1.00 86.56 103 LEU A O 1
ATOM 854 N N . ASP A 1 104 ? -11.915 -6.320 20.321 1.00 84.69 104 ASP A N 1
ATOM 855 C CA . ASP A 1 104 ? -12.925 -7.218 20.871 1.00 84.69 104 ASP A CA 1
ATOM 856 C C . ASP A 1 104 ? -14.010 -7.519 19.810 1.00 84.69 104 ASP A C 1
ATOM 858 O O . ASP A 1 104 ? -14.528 -6.590 19.175 1.00 84.69 104 ASP A O 1
ATOM 862 N N . PRO A 1 105 ? -14.395 -8.794 19.603 1.00 84.56 105 PRO A N 1
ATOM 863 C CA . PRO A 1 105 ? -15.461 -9.162 18.673 1.00 84.56 105 PRO A CA 1
ATOM 864 C C . PRO A 1 105 ? -16.799 -8.447 18.919 1.00 84.56 105 PRO A C 1
ATOM 866 O O . PRO A 1 105 ? -17.578 -8.291 17.980 1.00 84.56 105 PRO A O 1
ATOM 869 N N . SER A 1 106 ? -17.074 -7.996 20.146 1.00 82.25 106 SER A N 1
ATOM 870 C CA . SER A 1 106 ? -18.279 -7.234 20.500 1.00 82.25 106 SER A CA 1
ATOM 871 C C . SER A 1 106 ? -18.358 -5.859 19.825 1.00 82.25 106 SER A C 1
ATOM 873 O O . SER A 1 106 ? -19.461 -5.359 19.601 1.00 82.25 106 SER A O 1
ATOM 875 N N . VAL A 1 107 ? -17.222 -5.270 19.431 1.00 80.38 107 VAL A N 1
ATOM 876 C CA . VAL A 1 107 ? -17.159 -3.963 18.751 1.00 80.38 107 VAL A CA 1
ATOM 877 C C . VAL A 1 107 ? -17.767 -4.041 17.349 1.00 80.38 107 VAL A C 1
ATOM 879 O O . VAL A 1 107 ? -18.450 -3.120 16.892 1.00 80.38 107 VAL A O 1
ATOM 882 N N . TYR A 1 108 ? -17.531 -5.148 16.646 1.00 80.12 108 TYR A N 1
ATOM 883 C CA . TYR A 1 108 ? -18.098 -5.398 15.325 1.00 80.12 108 TYR A CA 1
ATOM 884 C C . TYR A 1 108 ? -18.314 -6.905 15.124 1.00 80.12 108 TYR A C 1
ATOM 886 O O . TYR A 1 108 ? -17.480 -7.573 14.503 1.00 80.12 108 TYR A O 1
ATOM 894 N N . PRO A 1 109 ? -19.418 -7.463 15.656 1.00 75.62 109 PRO A N 1
ATOM 895 C CA . PRO A 1 109 ? -19.699 -8.885 15.527 1.00 75.62 109 PRO A CA 1
ATOM 896 C C . PRO A 1 109 ? -19.805 -9.262 14.048 1.00 75.62 109 PRO A C 1
ATOM 898 O O . PRO A 1 109 ? -20.262 -8.461 13.226 1.00 75.62 109 PRO A O 1
ATOM 901 N N . LYS A 1 110 ? -19.362 -10.480 13.703 1.00 66.31 110 LYS A N 1
ATOM 902 C CA . LYS A 1 110 ? -19.506 -11.040 12.354 1.00 66.31 110 LYS A CA 1
ATOM 903 C C . LYS A 1 110 ? -20.989 -11.055 12.002 1.00 66.31 110 LYS A C 1
ATOM 905 O O . LYS A 1 110 ? -21.712 -11.949 12.420 1.00 66.31 110 LYS A O 1
ATOM 910 N N . TRP A 1 111 ? -21.440 -10.051 11.267 1.00 58.38 111 TRP A N 1
ATOM 911 C CA . TRP A 1 111 ? -22.725 -10.133 10.608 1.00 58.38 111 TRP A CA 1
ATOM 912 C C . TRP A 1 111 ? -22.500 -10.945 9.346 1.00 58.38 111 TRP A C 1
ATOM 914 O O . TRP A 1 111 ? -21.655 -10.583 8.515 1.00 58.38 111 TRP A O 1
ATOM 924 N N . ASP A 1 112 ? -23.180 -12.087 9.276 1.00 45.62 112 ASP A N 1
ATOM 925 C CA . ASP A 1 112 ? -23.272 -12.855 8.052 1.00 45.62 112 ASP A CA 1
ATOM 926 C C . ASP A 1 112 ? -23.700 -11.922 6.933 1.00 45.62 112 ASP A C 1
ATOM 928 O O . ASP A 1 112 ? -24.448 -10.957 7.100 1.00 45.62 112 ASP A O 1
ATOM 932 N N . THR A 1 113 ? -23.075 -12.151 5.797 1.00 44.47 113 THR A N 1
ATOM 933 C CA . THR A 1 113 ? -23.176 -11.282 4.647 1.00 44.47 113 THR A CA 1
ATOM 934 C C . THR A 1 113 ? -24.542 -11.543 4.021 1.00 44.47 113 THR A C 1
ATOM 936 O O . THR A 1 113 ? -24.643 -12.317 3.080 1.00 44.47 113 THR A O 1
ATOM 939 N N . GLU A 1 114 ? -25.593 -10.894 4.522 1.00 41.75 114 GLU A N 1
ATOM 940 C CA . GLU A 1 114 ? -26.730 -10.532 3.675 1.00 41.75 114 GLU A CA 1
ATOM 941 C C . GLU A 1 114 ? -26.209 -9.475 2.697 1.00 41.75 114 GLU A C 1
ATOM 943 O O . GLU A 1 114 ? -26.275 -8.261 2.895 1.00 41.75 114 GLU A O 1
ATOM 948 N N . ILE A 1 115 ? -25.536 -9.984 1.664 1.00 46.22 115 ILE A N 1
ATOM 949 C CA . ILE A 1 115 ? -25.374 -9.305 0.389 1.00 46.22 115 ILE A CA 1
ATOM 950 C C . ILE A 1 115 ? -26.770 -9.339 -0.231 1.00 46.22 115 ILE A C 1
ATOM 952 O O . ILE A 1 115 ? -27.085 -10.233 -1.007 1.00 46.22 115 ILE A O 1
ATOM 956 N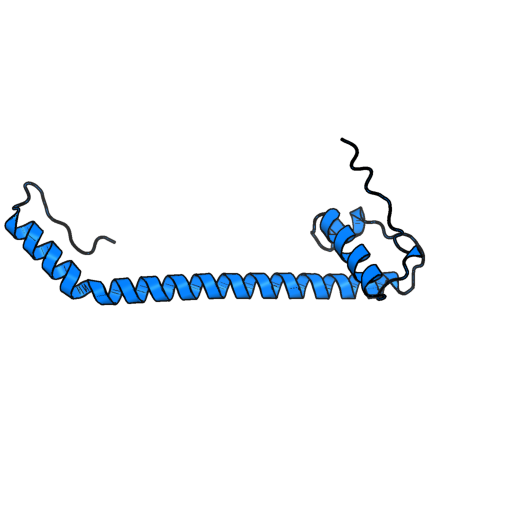 N . ASP A 1 116 ? -27.624 -8.417 0.194 1.00 38.38 116 ASP A N 1
ATOM 957 C CA . ASP A 1 116 ? -28.895 -8.160 -0.466 1.00 38.38 116 ASP A CA 1
ATOM 958 C C . ASP A 1 116 ? -28.627 -7.291 -1.704 1.00 38.38 116 ASP A C 1
ATOM 960 O O . ASP A 1 116 ? -28.122 -6.172 -1.572 1.00 38.38 116 ASP A O 1
ATOM 964 N N . GLY A 1 117 ? -28.969 -7.837 -2.880 1.00 36.78 117 GLY A N 1
ATOM 965 C CA . GLY A 1 117 ? -29.275 -7.110 -4.126 1.00 36.78 117 GLY A CA 1
ATOM 966 C C . GLY A 1 117 ? -28.109 -6.605 -4.962 1.00 36.78 117 GLY A C 1
ATOM 967 O O . GLY A 1 117 ? -27.697 -5.442 -4.750 1.00 36.78 117 GLY A O 1
#